Protein AF-A0A0Q8R8Z7-F1 (afdb_monomer_lite)

Radius of gyration: 16.32 Å; chains: 1; bounding box: 47×23×45 Å

Sequence (154 aa):
MPEMQGFRIKERLQDQLGPHVMSYFPNHPIEHEALWIGAVFENLRLAVARGDPDALDMAIELIDQDPMWLPFGKLIKSDLARALRKNAGQVLPVDRARIIATFVRLLKEAYTPRELEDYAKLIKKFPKAEYSGLVASVKPLCDKARTMQEYLIS

Foldseek 3Di:
DQVVVLVVVVVVCCVQLNPCLVVQFDPDDDSDNLVRLVSSLVSLLVCLLVVNPSSLSSLLSLLQVVDPVRVVSLVSNLSSLLSCLNVLVSQDLVSLLSLLVSLLVQQQDLDHGPSNQSSLSSNLPDPLVSRQVSLVPHDGNDPVSVVSSVSSND

pLDDT: mean 92.17, std 9.05, range [46.12, 98.25]

Structure (mmCIF, N/CA/C/O backbone):
data_AF-A0A0Q8R8Z7-F1
#
_entry.id   AF-A0A0Q8R8Z7-F1
#
loop_
_atom_site.group_PDB
_atom_site.id
_atom_site.type_symbol
_atom_site.label_atom_id
_atom_site.label_alt_id
_atom_site.label_comp_id
_atom_site.label_asym_id
_atom_site.label_entity_id
_atom_site.label_seq_id
_atom_site.pdbx_PDB_ins_code
_atom_site.Cartn_x
_atom_site.Cartn_y
_atom_site.Cartn_z
_atom_site.occupancy
_atom_site.B_iso_or_equiv
_atom_site.auth_seq_id
_atom_site.auth_comp_id
_atom_site.auth_asym_id
_atom_site.auth_atom_id
_atom_site.pdbx_PDB_model_num
ATOM 1 N N . MET A 1 1 ? 31.668 -3.834 -14.161 1.00 46.12 1 MET A N 1
ATOM 2 C CA . MET A 1 1 ? 30.738 -4.835 -14.733 1.00 46.12 1 MET A CA 1
ATOM 3 C C . MET A 1 1 ? 29.288 -4.436 -14.430 1.00 46.12 1 MET A C 1
ATOM 5 O O . MET A 1 1 ? 28.694 -5.012 -13.529 1.00 46.12 1 MET A O 1
ATOM 9 N N . PRO A 1 2 ? 28.727 -3.429 -15.124 1.00 53.12 2 PRO A N 1
ATOM 10 C CA . PRO A 1 2 ? 27.382 -2.896 -14.846 1.00 53.12 2 PRO A CA 1
ATOM 11 C C . PRO A 1 2 ? 26.242 -3.782 -15.384 1.00 53.12 2 PRO A C 1
ATOM 13 O O . PRO A 1 2 ? 25.176 -3.860 -14.781 1.00 53.1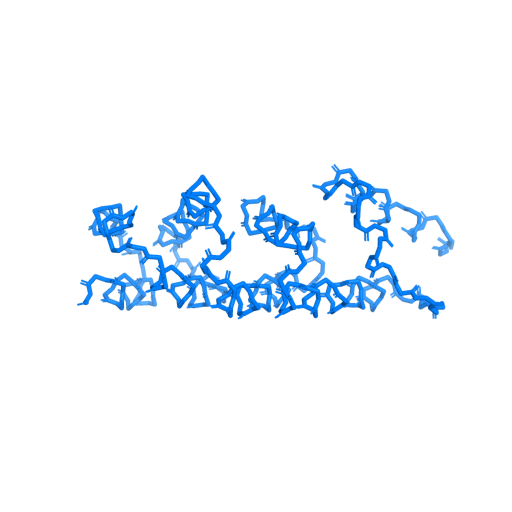2 2 PRO A O 1
ATOM 16 N N . GLU A 1 3 ? 26.480 -4.508 -16.482 1.00 50.12 3 GLU A N 1
ATOM 17 C CA . GLU A 1 3 ? 25.447 -5.289 -17.186 1.00 50.12 3 GLU A CA 1
ATOM 18 C C . GLU A 1 3 ? 24.878 -6.453 -16.358 1.00 50.12 3 GLU A C 1
ATOM 20 O O . GLU A 1 3 ? 23.696 -6.771 -16.466 1.00 50.12 3 GLU A O 1
ATOM 25 N N . MET A 1 4 ? 25.675 -7.048 -15.461 1.00 55.12 4 MET A N 1
ATOM 26 C CA . MET A 1 4 ? 25.210 -8.151 -14.607 1.00 55.12 4 MET A CA 1
ATOM 27 C C . MET A 1 4 ? 24.300 -7.698 -13.452 1.00 55.12 4 MET A C 1
ATOM 29 O O . MET A 1 4 ? 23.591 -8.522 -12.877 1.00 55.12 4 MET A O 1
ATOM 33 N N . GLN A 1 5 ? 24.314 -6.413 -13.085 1.00 56.03 5 GLN A N 1
ATOM 34 C CA . GLN A 1 5 ? 23.554 -5.891 -11.942 1.00 56.03 5 GLN A CA 1
ATOM 35 C C . GLN A 1 5 ? 22.100 -5.577 -12.338 1.00 56.03 5 GLN A C 1
ATOM 37 O O . GLN A 1 5 ? 21.164 -6.012 -11.668 1.00 56.03 5 GLN A O 1
ATOM 42 N N . GLY A 1 6 ? 21.912 -4.968 -13.516 1.00 61.31 6 GLY A N 1
ATOM 43 C CA . GLY A 1 6 ? 20.592 -4.672 -14.086 1.00 61.31 6 GLY A CA 1
ATOM 44 C C . GLY A 1 6 ? 19.774 -5.905 -14.500 1.00 61.31 6 GLY A C 1
ATOM 45 O O . GLY A 1 6 ? 18.557 -5.811 -14.641 1.00 61.31 6 GLY A O 1
ATOM 46 N N . PHE A 1 7 ? 20.409 -7.066 -14.675 1.00 65.31 7 PHE A N 1
ATOM 47 C CA . PHE A 1 7 ? 19.705 -8.332 -14.898 1.00 65.31 7 PHE A CA 1
ATOM 48 C C . PHE A 1 7 ? 19.083 -8.859 -13.594 1.00 65.31 7 PHE A C 1
ATOM 50 O O . PHE A 1 7 ? 17.882 -9.117 -13.539 1.00 65.31 7 PHE A O 1
ATOM 57 N N . ARG A 1 8 ? 19.861 -8.871 -12.503 1.00 80.62 8 ARG A N 1
ATOM 58 C CA . ARG A 1 8 ? 19.423 -9.377 -11.190 1.00 80.62 8 ARG A CA 1
ATOM 59 C C . ARG A 1 8 ? 18.249 -8.602 -10.601 1.00 80.62 8 ARG A C 1
ATOM 61 O O . ARG A 1 8 ? 17.411 -9.185 -9.923 1.00 80.62 8 ARG A O 1
ATOM 68 N N . ILE A 1 9 ? 18.183 -7.290 -10.830 1.00 86.06 9 ILE A N 1
ATOM 69 C CA . ILE A 1 9 ? 17.082 -6.473 -10.308 1.00 86.06 9 ILE A CA 1
ATOM 70 C C . ILE A 1 9 ? 15.756 -6.749 -11.026 1.00 86.06 9 ILE A C 1
ATOM 72 O O . ILE A 1 9 ? 14.703 -6.739 -10.393 1.00 86.06 9 ILE A O 1
ATOM 76 N N . LYS A 1 10 ? 15.807 -7.023 -12.336 1.00 88.12 10 LYS A N 1
ATOM 77 C CA . LYS A 1 10 ? 14.628 -7.362 -13.142 1.00 88.12 10 LYS A CA 1
ATOM 78 C C . LYS A 1 10 ? 14.079 -8.718 -12.737 1.00 88.12 10 LYS A C 1
ATOM 80 O O . LYS A 1 10 ? 12.893 -8.801 -12.441 1.00 88.12 10 LYS A O 1
ATOM 85 N N . GLU A 1 11 ? 14.954 -9.717 -12.644 1.00 89.00 11 GLU A N 1
ATOM 86 C CA . GLU A 1 11 ? 14.594 -11.049 -12.153 1.00 89.00 11 GLU A CA 1
ATOM 87 C C . GLU A 1 11 ? 13.981 -10.956 -10.759 1.00 89.00 11 GLU A C 1
ATOM 89 O O . GLU A 1 11 ? 12.875 -11.429 -10.541 1.00 89.00 11 GLU A O 1
ATOM 94 N N . ARG A 1 12 ? 14.618 -10.219 -9.841 1.00 90.31 12 ARG A N 1
ATOM 95 C CA . ARG A 1 12 ? 14.090 -10.042 -8.484 1.00 90.31 12 ARG A CA 1
ATOM 96 C C . ARG A 1 12 ? 12.704 -9.394 -8.455 1.00 90.31 12 ARG A C 1
ATOM 98 O O . ARG A 1 12 ? 11.874 -9.776 -7.634 1.00 90.31 12 ARG A O 1
ATOM 105 N N . LEU A 1 13 ? 12.450 -8.401 -9.311 1.00 90.38 13 LEU A N 1
ATOM 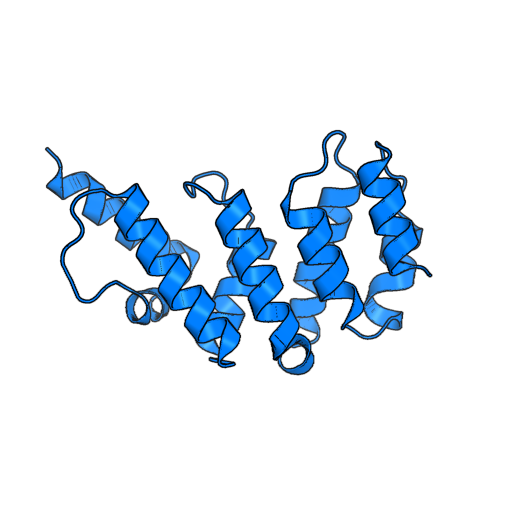106 C CA . LEU A 1 13 ? 11.121 -7.798 -9.429 1.00 90.38 13 LEU A CA 1
ATOM 107 C C . LEU A 1 13 ? 10.098 -8.794 -9.976 1.00 90.38 13 LEU A C 1
ATOM 109 O O . LEU A 1 13 ? 8.980 -8.818 -9.477 1.00 90.38 13 LEU A O 1
ATOM 113 N N . GLN A 1 14 ? 10.465 -9.609 -10.963 1.00 91.94 14 GLN A N 1
ATOM 114 C CA . GLN A 1 14 ? 9.582 -10.634 -11.524 1.00 91.94 14 GLN A CA 1
ATOM 115 C C . GLN A 1 14 ? 9.297 -11.756 -10.523 1.00 91.94 14 GLN A C 1
ATOM 117 O O . GLN A 1 14 ? 8.153 -12.181 -10.404 1.00 91.94 14 GLN A O 1
ATOM 122 N N . ASP A 1 15 ? 10.303 -12.194 -9.771 1.00 89.81 15 ASP A N 1
ATOM 123 C CA . ASP A 1 15 ? 10.155 -13.218 -8.736 1.00 89.81 15 ASP A CA 1
ATOM 124 C C . ASP A 1 15 ? 9.212 -12.751 -7.625 1.00 89.81 15 ASP A C 1
ATOM 126 O O . ASP A 1 15 ? 8.435 -13.538 -7.089 1.00 89.81 15 ASP A O 1
ATOM 130 N N . GLN A 1 16 ? 9.270 -11.462 -7.276 1.00 88.31 16 GLN A N 1
ATOM 131 C CA . GLN A 1 16 ? 8.478 -10.914 -6.181 1.00 88.31 16 GLN A CA 1
ATOM 132 C C . GLN A 1 16 ? 7.083 -10.431 -6.607 1.00 88.31 16 GLN A C 1
ATOM 134 O O . GLN A 1 16 ? 6.139 -10.569 -5.837 1.00 88.31 16 GLN A O 1
ATOM 139 N N . LEU A 1 17 ? 6.949 -9.825 -7.789 1.00 89.62 17 LEU A N 1
ATOM 140 C CA . LEU A 1 17 ? 5.709 -9.181 -8.254 1.00 89.62 17 LEU A CA 1
ATOM 141 C C . LEU A 1 17 ? 5.040 -9.924 -9.416 1.00 89.62 17 LEU A C 1
ATOM 143 O O . LEU A 1 17 ? 4.003 -9.494 -9.917 1.00 89.62 17 LEU A O 1
ATOM 147 N N . GLY A 1 18 ? 5.625 -11.037 -9.851 1.00 90.94 18 GLY A N 1
ATOM 148 C CA . GLY A 1 18 ? 5.157 -11.820 -10.983 1.00 90.94 18 GLY A CA 1
ATOM 149 C C . GLY A 1 18 ? 5.572 -11.245 -12.345 1.00 90.94 18 GLY A C 1
ATOM 150 O O . GLY A 1 18 ? 6.128 -10.147 -12.451 1.00 90.94 18 GLY A O 1
ATOM 151 N N . PRO A 1 19 ? 5.280 -11.975 -13.436 1.00 90.69 19 PRO A N 1
ATOM 152 C CA . PRO A 1 19 ? 5.700 -11.599 -14.788 1.00 90.69 19 PRO A CA 1
ATOM 153 C C . PRO A 1 19 ? 5.051 -10.299 -15.287 1.00 90.69 19 PRO A C 1
ATOM 155 O O . PRO A 1 19 ? 5.634 -9.600 -16.114 1.00 90.69 19 PRO A O 1
ATOM 158 N N . HIS A 1 20 ? 3.878 -9.938 -14.758 1.00 93.00 20 HIS A N 1
ATOM 159 C CA . HIS 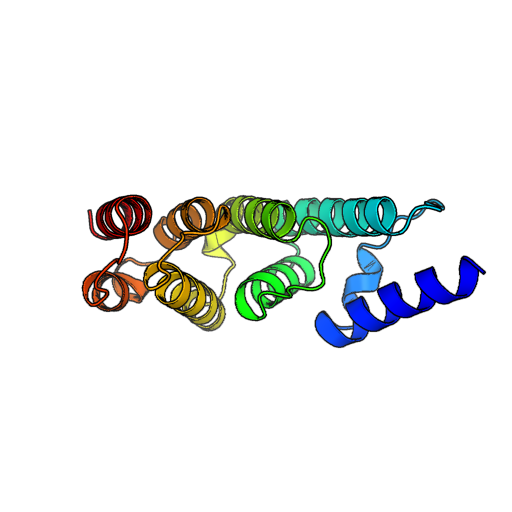A 1 20 ? 3.129 -8.743 -15.159 1.00 93.00 20 HIS A CA 1
ATOM 160 C C . HIS A 1 20 ? 3.869 -7.434 -14.844 1.00 93.00 20 HIS A C 1
ATOM 162 O O . HIS A 1 20 ? 3.610 -6.417 -15.488 1.00 93.00 20 HIS A O 1
ATOM 168 N N . VAL A 1 21 ? 4.846 -7.450 -13.926 1.00 94.56 21 VAL A N 1
ATOM 169 C CA . VAL A 1 21 ? 5.669 -6.270 -13.617 1.00 94.56 21 VAL A CA 1
ATOM 170 C C . VAL A 1 21 ? 6.400 -5.721 -14.850 1.00 94.56 21 VAL A C 1
ATOM 172 O O . VAL A 1 21 ? 6.663 -4.520 -14.938 1.00 94.56 21 VAL A O 1
ATOM 175 N N . MET A 1 22 ? 6.681 -6.580 -15.838 1.00 94.56 22 MET A N 1
ATOM 176 C CA . MET A 1 22 ? 7.352 -6.200 -17.083 1.00 94.56 22 MET A CA 1
ATOM 177 C C . MET A 1 22 ? 6.578 -5.145 -17.881 1.00 94.56 22 MET A C 1
ATOM 179 O O . MET A 1 22 ? 7.200 -4.328 -18.558 1.00 94.56 22 MET A O 1
ATOM 183 N N . SER A 1 23 ? 5.247 -5.114 -17.766 1.00 96.38 23 SER A N 1
ATOM 184 C CA . SER A 1 23 ? 4.387 -4.118 -18.420 1.00 96.38 23 SER A CA 1
ATOM 185 C C . SER A 1 23 ? 4.640 -2.689 -17.928 1.00 96.38 23 SER A C 1
ATOM 187 O O . SER A 1 23 ? 4.259 -1.728 -18.594 1.00 96.38 23 SER A O 1
ATOM 189 N N . TYR A 1 24 ? 5.310 -2.534 -16.781 1.00 96.56 24 TYR A N 1
ATOM 190 C CA . TYR A 1 24 ? 5.656 -1.239 -16.190 1.00 96.56 24 TYR A CA 1
ATOM 191 C C . TYR A 1 24 ? 7.124 -0.863 -16.386 1.00 96.56 24 TYR A C 1
ATOM 193 O O . TYR A 1 24 ? 7.560 0.187 -15.906 1.00 96.56 24 TYR A O 1
ATOM 201 N N . PHE A 1 25 ? 7.907 -1.682 -17.091 1.00 95.38 25 PHE A N 1
ATOM 202 C CA . PHE A 1 25 ? 9.302 -1.358 -17.361 1.00 95.38 25 PHE A CA 1
ATOM 203 C C . PHE A 1 25 ? 9.407 -0.137 -18.287 1.00 95.38 25 PHE A C 1
ATOM 205 O O . PHE A 1 25 ? 8.593 0.029 -19.196 1.00 95.38 25 PHE A O 1
ATOM 212 N N . PRO A 1 26 ? 10.383 0.761 -18.062 1.00 94.06 26 PRO A N 1
ATOM 213 C CA . PRO A 1 26 ? 10.556 1.922 -18.921 1.00 94.06 26 PRO A CA 1
ATOM 214 C C . PRO A 1 26 ? 10.935 1.484 -20.340 1.00 94.06 26 PRO A C 1
ATOM 216 O O . PRO A 1 26 ? 11.805 0.638 -20.537 1.00 94.06 26 PRO A O 1
ATOM 219 N N . ASN A 1 27 ? 10.316 2.124 -21.332 1.00 91.19 27 ASN A N 1
ATOM 220 C CA . ASN A 1 27 ? 10.557 1.855 -22.756 1.00 91.19 27 ASN A CA 1
ATOM 221 C C . ASN A 1 27 ? 11.847 2.499 -23.295 1.00 91.19 27 ASN A C 1
ATOM 223 O O . ASN A 1 27 ? 12.164 2.346 -24.471 1.00 91.19 27 ASN A O 1
ATOM 227 N N . HIS A 1 28 ? 12.571 3.252 -22.463 1.00 87.38 28 HIS A N 1
ATOM 228 C CA . HIS A 1 28 ? 13.846 3.870 -22.810 1.00 87.38 28 HIS A CA 1
ATOM 229 C C . HIS A 1 28 ? 14.960 3.346 -21.894 1.00 87.38 28 HIS A C 1
ATOM 231 O O . HIS A 1 28 ? 14.693 3.020 -20.732 1.00 87.38 28 HIS A O 1
ATOM 237 N N . PRO A 1 29 ? 16.209 3.265 -22.385 1.00 87.50 29 PRO A N 1
ATOM 238 C CA . PRO A 1 29 ? 17.337 2.864 -21.557 1.00 87.50 29 PRO A CA 1
ATOM 239 C C . PRO A 1 29 ? 17.544 3.844 -20.397 1.00 87.50 29 PRO A C 1
ATOM 241 O O . PRO A 1 29 ? 17.627 5.053 -20.603 1.00 87.50 29 PRO A O 1
ATOM 244 N N . ILE A 1 30 ? 17.654 3.312 -19.179 1.00 90.12 30 ILE A N 1
ATOM 245 C CA . ILE A 1 30 ? 18.093 4.049 -17.990 1.00 90.12 30 ILE A CA 1
ATOM 246 C C . ILE A 1 30 ? 19.248 3.249 -17.394 1.00 90.12 30 ILE A C 1
ATOM 248 O O . ILE A 1 30 ? 19.047 2.122 -16.947 1.00 90.12 30 ILE A O 1
ATOM 252 N N . GLU A 1 31 ? 20.455 3.815 -17.418 1.00 85.31 31 GLU A N 1
ATOM 253 C CA . GLU A 1 31 ? 21.674 3.106 -17.002 1.00 85.31 31 GLU A CA 1
ATOM 254 C C . GLU A 1 31 ? 21.748 2.892 -15.485 1.00 85.31 31 GLU A C 1
ATOM 256 O O . GLU A 1 31 ? 22.231 1.864 -15.015 1.00 85.31 31 GLU A O 1
ATOM 261 N N . HIS A 1 32 ? 21.267 3.860 -14.701 1.00 88.50 32 HIS A N 1
ATOM 262 C CA . HIS A 1 32 ? 21.375 3.809 -13.248 1.00 88.50 32 HIS A CA 1
ATOM 263 C C . HIS A 1 32 ? 20.236 2.988 -12.633 1.00 88.50 32 HIS A C 1
ATOM 265 O O . HIS A 1 32 ? 19.076 3.399 -12.681 1.00 88.50 32 HIS A O 1
ATOM 271 N N . GLU A 1 33 ? 20.571 1.885 -11.958 1.00 88.50 33 GLU A N 1
ATOM 272 C CA . GLU A 1 33 ? 19.610 0.931 -11.380 1.00 88.50 33 GLU A CA 1
ATOM 273 C C . GLU A 1 33 ? 18.533 1.607 -10.518 1.00 88.50 33 GLU A C 1
ATOM 275 O O . GLU A 1 33 ? 17.343 1.408 -10.740 1.00 88.50 33 GLU A O 1
ATOM 280 N N . ALA A 1 34 ? 18.925 2.474 -9.580 1.00 88.81 34 ALA A N 1
ATOM 281 C CA . ALA A 1 34 ? 17.960 3.147 -8.707 1.00 88.81 34 ALA A CA 1
ATOM 282 C C . ALA A 1 34 ? 17.001 4.090 -9.465 1.00 88.81 34 ALA A C 1
ATOM 284 O O . ALA A 1 34 ? 15.849 4.241 -9.060 1.00 88.81 34 ALA A O 1
ATOM 285 N N . LEU A 1 35 ? 17.455 4.706 -10.567 1.00 90.56 35 LEU A N 1
ATOM 286 C CA . LEU A 1 35 ? 16.602 5.547 -11.413 1.00 90.56 35 LEU A CA 1
ATOM 287 C C . LEU A 1 35 ? 15.677 4.683 -12.269 1.00 90.56 35 LEU A C 1
ATOM 289 O O . LEU A 1 35 ? 14.511 5.023 -12.437 1.00 90.56 35 LEU A O 1
ATOM 293 N N . TRP A 1 36 ? 16.179 3.548 -12.758 1.00 93.56 36 TRP A N 1
ATOM 294 C CA . TRP A 1 36 ? 15.381 2.575 -13.493 1.00 93.56 36 TRP A CA 1
ATOM 295 C C . TRP A 1 36 ? 14.260 2.009 -12.610 1.00 93.56 36 TRP A C 1
ATOM 297 O O . TRP A 1 36 ? 13.102 2.036 -13.013 1.00 93.56 36 TRP A O 1
ATOM 307 N N . ILE A 1 37 ? 14.570 1.612 -11.370 1.00 92.44 37 ILE A N 1
ATOM 308 C CA . ILE A 1 37 ? 13.576 1.196 -10.368 1.00 92.44 37 ILE A CA 1
ATOM 309 C C . ILE A 1 37 ? 12.568 2.321 -10.119 1.00 92.44 37 ILE A C 1
ATOM 311 O O . ILE A 1 37 ? 11.363 2.085 -10.159 1.00 92.44 37 ILE A O 1
ATOM 315 N N . GLY A 1 38 ? 13.043 3.553 -9.908 1.00 92.69 38 GLY A N 1
ATOM 316 C CA . GLY A 1 38 ? 12.169 4.714 -9.743 1.00 92.69 38 GLY A CA 1
ATOM 317 C C . GLY A 1 38 ? 11.184 4.878 -10.905 1.00 92.69 38 GLY A C 1
ATOM 318 O O . GLY A 1 38 ? 9.998 5.092 -10.672 1.00 92.69 38 GLY A O 1
ATOM 319 N N . ALA A 1 39 ? 11.646 4.697 -12.145 1.00 95.00 39 ALA A N 1
ATOM 320 C CA . ALA A 1 39 ? 10.797 4.751 -13.332 1.00 95.00 39 ALA A CA 1
ATOM 321 C C . ALA A 1 39 ? 9.776 3.599 -13.392 1.00 95.00 39 ALA A C 1
ATOM 323 O O . ALA A 1 39 ? 8.617 3.845 -13.724 1.00 95.00 39 ALA A O 1
ATOM 324 N N . VAL A 1 40 ? 10.165 2.369 -13.027 1.00 95.81 40 VAL A N 1
ATOM 325 C CA . VAL A 1 40 ? 9.230 1.229 -12.924 1.00 95.81 40 VAL A CA 1
ATOM 326 C C . VAL A 1 40 ? 8.098 1.552 -11.954 1.00 95.81 40 VAL A C 1
ATOM 328 O O . VAL A 1 40 ? 6.925 1.390 -12.286 1.00 95.81 40 VAL A O 1
ATOM 331 N N . PHE A 1 41 ? 8.435 2.050 -10.764 1.00 96.50 41 PHE A N 1
ATOM 332 C CA . PHE A 1 41 ? 7.431 2.346 -9.746 1.00 96.50 41 PHE A CA 1
ATOM 333 C C . PHE A 1 41 ? 6.599 3.582 -10.055 1.00 96.50 41 PHE A C 1
ATOM 335 O O . PHE A 1 41 ? 5.433 3.624 -9.672 1.00 96.50 41 PHE A O 1
ATOM 342 N N . GLU A 1 42 ? 7.137 4.548 -10.795 1.00 96.75 42 GLU A N 1
ATOM 343 C CA . GLU A 1 42 ? 6.343 5.659 -11.311 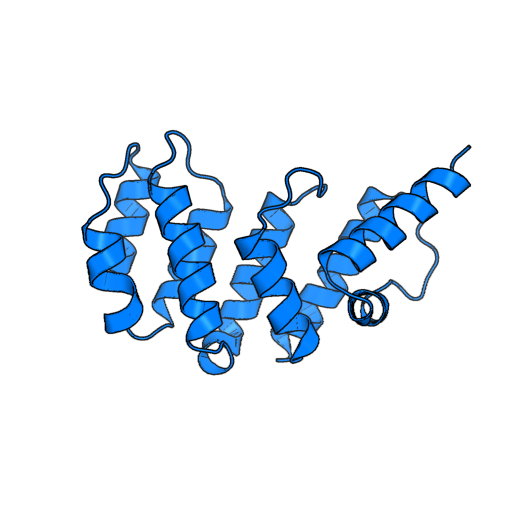1.00 96.75 42 GLU A CA 1
ATOM 344 C C . GLU A 1 42 ? 5.311 5.176 -12.342 1.00 96.75 42 GLU A C 1
ATOM 346 O O . GLU A 1 42 ? 4.132 5.526 -12.246 1.00 96.75 42 GLU A O 1
ATOM 351 N N . ASN A 1 43 ? 5.707 4.301 -13.273 1.00 97.75 43 ASN A N 1
ATOM 352 C CA . ASN A 1 43 ? 4.782 3.683 -14.228 1.00 97.75 43 ASN A CA 1
ATOM 353 C C . ASN A 1 43 ? 3.700 2.861 -13.516 1.00 97.75 43 ASN A C 1
ATOM 355 O O . ASN A 1 43 ? 2.511 3.021 -13.813 1.00 97.75 43 ASN A O 1
ATOM 359 N N . LEU A 1 44 ? 4.098 2.040 -12.537 1.00 97.81 44 LEU A N 1
ATOM 360 C CA . LEU A 1 44 ? 3.178 1.262 -11.709 1.00 97.81 44 LEU A CA 1
ATOM 361 C C . LEU A 1 44 ? 2.204 2.182 -10.961 1.00 97.81 44 LEU A C 1
ATOM 363 O O . LEU A 1 44 ? 0.994 1.991 -11.029 1.00 97.81 44 LEU A O 1
ATOM 367 N N . ARG A 1 45 ? 2.696 3.244 -10.313 1.00 97.88 45 ARG A N 1
ATOM 368 C CA . ARG A 1 45 ? 1.871 4.232 -9.598 1.00 97.88 45 ARG A CA 1
ATOM 369 C C . ARG A 1 45 ? 0.833 4.885 -10.513 1.00 97.88 45 ARG A C 1
ATOM 371 O O . ARG A 1 45 ? -0.309 5.096 -10.097 1.00 97.88 45 ARG A O 1
ATOM 378 N N . LEU A 1 46 ? 1.207 5.222 -11.748 1.00 97.94 46 LEU A N 1
ATOM 379 C CA . LEU A 1 46 ? 0.285 5.778 -12.743 1.00 97.94 46 LEU A CA 1
ATOM 380 C C . LEU A 1 46 ? -0.770 4.759 -13.191 1.00 97.94 46 LEU A C 1
ATOM 382 O O . LEU A 1 46 ? -1.912 5.143 -13.444 1.00 97.94 46 LEU A O 1
ATOM 386 N N . ALA A 1 47 ? -0.419 3.478 -13.293 1.00 97.94 47 ALA A N 1
ATOM 387 C CA . ALA A 1 47 ? -1.363 2.405 -13.602 1.00 97.94 47 ALA A CA 1
ATOM 388 C C . ALA A 1 47 ? -2.337 2.142 -12.439 1.00 97.94 47 ALA A C 1
ATOM 390 O O . ALA A 1 47 ? -3.549 2.168 -12.646 1.00 97.94 47 ALA A O 1
ATOM 391 N N . VAL A 1 48 ? -1.836 2.072 -11.199 1.00 98.19 48 VAL A N 1
ATOM 392 C CA . VAL A 1 48 ? -2.658 2.006 -9.974 1.00 98.19 48 VAL A CA 1
ATOM 393 C C . VAL A 1 48 ? -3.652 3.158 -9.932 1.00 98.19 48 VAL A C 1
ATOM 395 O O . VAL A 1 48 ? -4.828 2.956 -9.651 1.00 98.19 48 VAL A O 1
ATOM 398 N N . ALA A 1 49 ? -3.207 4.383 -10.231 1.00 96.75 49 ALA A N 1
ATOM 399 C CA . ALA A 1 49 ? -4.076 5.557 -10.233 1.00 96.75 49 ALA A CA 1
ATOM 400 C C . ALA A 1 49 ? -5.185 5.488 -11.300 1.00 96.75 49 ALA A C 1
ATOM 402 O O . ALA A 1 49 ? -6.224 6.124 -11.120 1.00 96.75 49 ALA A O 1
ATOM 403 N N . ARG A 1 50 ? -4.983 4.717 -12.375 1.00 96.94 50 ARG A N 1
ATOM 404 C CA . ARG A 1 50 ? -5.965 4.465 -13.442 1.00 96.94 50 ARG A CA 1
ATOM 405 C C . ARG A 1 50 ? -6.879 3.264 -13.167 1.00 96.94 50 ARG A C 1
ATOM 407 O O . ARG A 1 50 ? -7.824 3.076 -13.922 1.00 96.94 50 ARG A O 1
ATOM 414 N N . GLY A 1 51 ? -6.642 2.513 -12.089 1.00 96.31 51 GLY A N 1
ATOM 415 C CA . GLY A 1 51 ? -7.429 1.325 -11.746 1.00 96.31 51 GLY A CA 1
ATOM 416 C C . GLY A 1 51 ? -7.069 0.098 -12.584 1.00 96.31 51 GLY A C 1
ATOM 417 O O . GLY A 1 51 ? -7.935 -0.720 -12.865 1.00 96.31 51 GLY A O 1
ATOM 418 N N . ASP A 1 52 ? -5.814 -0.003 -13.029 1.00 97.50 52 ASP A N 1
ATOM 419 C CA . ASP A 1 52 ? -5.305 -1.216 -13.671 1.00 97.50 52 ASP A CA 1
ATOM 420 C C . ASP A 1 52 ? -5.282 -2.380 -12.652 1.00 97.50 52 ASP A C 1
ATOM 422 O O . ASP A 1 52 ? -4.632 -2.227 -11.613 1.00 97.50 52 ASP A O 1
ATOM 426 N N . PRO A 1 53 ? -5.977 -3.510 -12.904 1.00 95.38 53 PRO A N 1
ATOM 427 C CA . PRO A 1 53 ? -6.072 -4.616 -11.948 1.00 95.38 53 PRO A CA 1
ATOM 428 C C . PRO A 1 53 ? -4.718 -5.216 -11.553 1.00 95.38 53 PRO A C 1
ATOM 430 O O . PRO A 1 53 ? -4.445 -5.354 -10.363 1.00 95.38 53 PRO A O 1
ATOM 433 N N . ASP A 1 54 ? -3.836 -5.476 -12.522 1.00 96.19 54 ASP A N 1
ATOM 434 C CA . ASP A 1 54 ? -2.513 -6.049 -12.252 1.00 96.19 54 ASP A CA 1
ATOM 435 C C . ASP A 1 54 ? -1.681 -5.071 -11.407 1.00 96.19 54 ASP A C 1
ATOM 437 O O . ASP A 1 54 ? -0.953 -5.463 -10.491 1.00 96.19 54 ASP A O 1
ATOM 441 N N . ALA A 1 55 ? -1.793 -3.769 -11.697 1.00 97.50 55 ALA A N 1
ATOM 442 C CA . ALA A 1 55 ? -1.093 -2.741 -10.936 1.00 97.50 55 ALA A CA 1
ATOM 443 C C . ALA A 1 55 ? -1.588 -2.647 -9.487 1.00 97.50 55 ALA A C 1
ATOM 445 O O . ALA A 1 55 ? -0.781 -2.436 -8.577 1.00 97.50 55 ALA A O 1
ATOM 446 N N . LEU A 1 56 ? -2.905 -2.761 -9.275 1.00 96.88 56 LEU A N 1
ATOM 447 C CA . LEU A 1 56 ? -3.510 -2.763 -7.943 1.00 96.88 56 LEU A CA 1
ATOM 448 C C . LEU A 1 56 ? -2.963 -3.930 -7.119 1.00 96.88 56 LEU A C 1
ATOM 450 O O . LEU A 1 56 ? -2.463 -3.694 -6.016 1.00 96.88 56 LEU A O 1
ATOM 454 N N . ASP A 1 57 ? -2.979 -5.137 -7.682 1.00 96.00 57 ASP A N 1
ATOM 455 C CA . ASP A 1 57 ? -2.502 -6.356 -7.024 1.00 96.00 57 ASP A CA 1
ATOM 456 C C . ASP A 1 57 ? -1.019 -6.248 -6.649 1.00 96.00 57 ASP A C 1
ATOM 458 O O . ASP A 1 57 ? -0.640 -6.489 -5.501 1.00 96.00 57 ASP A O 1
ATOM 462 N N . MET A 1 58 ? -0.169 -5.768 -7.563 1.00 96.00 58 MET A N 1
ATOM 463 C CA . MET A 1 58 ? 1.251 -5.539 -7.266 1.00 96.00 58 MET A CA 1
ATOM 464 C C . MET A 1 58 ? 1.472 -4.476 -6.187 1.00 96.00 58 MET A C 1
ATOM 466 O O . MET A 1 58 ? 2.376 -4.605 -5.358 1.00 96.00 58 MET A O 1
ATOM 470 N N . ALA A 1 59 ? 0.665 -3.413 -6.173 1.00 96.69 59 ALA A N 1
ATOM 471 C CA . ALA A 1 59 ? 0.756 -2.387 -5.142 1.00 96.69 59 ALA A CA 1
ATOM 472 C C . ALA A 1 59 ? 0.386 -2.935 -3.757 1.00 96.69 59 ALA A C 1
ATOM 474 O O . ALA A 1 59 ? 1.034 -2.577 -2.771 1.00 96.69 59 ALA A O 1
ATOM 475 N N . ILE A 1 60 ? -0.617 -3.812 -3.685 1.00 96.19 60 ILE A N 1
ATOM 476 C CA . ILE A 1 60 ? -0.996 -4.524 -2.460 1.00 96.19 60 ILE A CA 1
ATOM 477 C C . ILE A 1 60 ? 0.142 -5.450 -2.019 1.00 96.19 60 ILE A C 1
ATOM 479 O O . ILE A 1 60 ? 0.546 -5.395 -0.856 1.00 96.19 60 ILE A O 1
ATOM 483 N N . GLU A 1 61 ? 0.709 -6.233 -2.940 1.00 95.19 61 GLU A N 1
ATOM 484 C CA . GLU A 1 61 ? 1.808 -7.162 -2.651 1.00 95.19 61 GLU A CA 1
ATOM 485 C C . GLU A 1 61 ? 3.028 -6.438 -2.063 1.00 95.19 61 GLU A C 1
ATOM 487 O O . GLU A 1 61 ? 3.627 -6.890 -1.090 1.00 95.19 61 GLU A O 1
ATOM 492 N N . LEU A 1 62 ? 3.366 -5.256 -2.583 1.00 94.12 62 LEU A N 1
ATOM 493 C CA . LEU A 1 62 ? 4.471 -4.439 -2.066 1.00 94.12 62 LEU A CA 1
ATOM 494 C C . LEU A 1 62 ? 4.216 -3.875 -0.673 1.00 94.12 62 LEU A C 1
ATOM 496 O O . LEU A 1 62 ? 5.155 -3.744 0.116 1.00 94.12 62 LEU A O 1
ATOM 500 N N . ILE A 1 63 ? 2.970 -3.497 -0.386 1.00 94.25 63 ILE A N 1
ATOM 501 C CA . ILE A 1 63 ? 2.581 -3.036 0.945 1.00 94.25 63 ILE A CA 1
ATOM 502 C C . ILE A 1 63 ? 2.689 -4.196 1.936 1.00 94.25 63 ILE A C 1
ATOM 504 O O . ILE A 1 63 ? 3.252 -4.001 3.013 1.00 94.25 63 ILE A O 1
ATOM 508 N N . ASP A 1 64 ? 2.199 -5.378 1.563 1.00 93.81 64 ASP A N 1
ATOM 509 C CA . ASP A 1 64 ? 2.150 -6.548 2.439 1.00 93.81 64 ASP A CA 1
ATOM 510 C C . ASP A 1 64 ? 3.540 -7.146 2.709 1.00 93.81 64 ASP A C 1
ATOM 512 O O . ASP A 1 64 ? 3.934 -7.294 3.868 1.00 93.81 64 ASP A O 1
ATOM 516 N N . GLN A 1 65 ? 4.316 -7.405 1.650 1.00 89.44 65 GLN A N 1
ATOM 517 C CA . GLN A 1 65 ? 5.650 -8.016 1.743 1.00 89.44 65 GLN A CA 1
ATOM 518 C C . GLN A 1 65 ? 6.704 -7.089 2.350 1.00 89.44 65 GLN A C 1
ATOM 520 O O . GLN A 1 65 ? 7.714 -7.564 2.865 1.00 89.44 65 GLN A O 1
ATOM 525 N N . ASP A 1 66 ? 6.499 -5.771 2.266 1.00 84.56 66 ASP A N 1
ATOM 526 C CA . ASP A 1 66 ? 7.384 -4.761 2.853 1.00 84.56 66 ASP A CA 1
ATOM 527 C C . ASP A 1 66 ? 8.887 -4.976 2.522 1.00 84.56 66 ASP A C 1
ATOM 529 O O . ASP A 1 66 ? 9.727 -5.114 3.419 1.00 84.56 66 ASP A O 1
ATOM 533 N N . PRO A 1 67 ? 9.271 -5.050 1.229 1.00 85.25 67 PRO A N 1
ATOM 534 C CA . PRO A 1 67 ? 10.630 -5.418 0.847 1.00 85.25 67 PRO A CA 1
ATOM 535 C C . PRO A 1 67 ? 11.665 -4.364 1.252 1.00 85.25 67 PRO A C 1
ATOM 537 O O . PRO A 1 67 ? 11.741 -3.274 0.684 1.00 85.25 67 PRO A O 1
ATOM 540 N N . MET A 1 68 ? 12.564 -4.744 2.161 1.00 84.38 68 MET A N 1
ATOM 541 C CA . MET A 1 68 ? 13.645 -3.875 2.649 1.00 84.38 68 MET A CA 1
ATOM 542 C C . MET A 1 68 ? 14.744 -3.589 1.618 1.00 84.38 68 MET A C 1
ATOM 544 O O . MET A 1 68 ? 15.529 -2.660 1.793 1.00 84.38 68 MET A O 1
ATOM 548 N N . TRP A 1 69 ? 14.826 -4.385 0.552 1.00 87.00 69 TRP A N 1
ATOM 549 C CA . TRP A 1 69 ? 15.847 -4.232 -0.485 1.00 87.00 69 TRP A CA 1
ATOM 550 C C . TRP A 1 69 ? 15.534 -3.119 -1.488 1.00 87.00 69 TRP A C 1
ATOM 552 O O . TRP A 1 69 ? 16.426 -2.709 -2.230 1.00 87.00 69 TRP A O 1
ATOM 562 N N . LEU A 1 70 ? 14.284 -2.648 -1.534 1.00 85.88 70 LEU A N 1
ATOM 563 C CA . LEU A 1 70 ? 13.824 -1.703 -2.539 1.00 85.88 70 LEU A CA 1
ATOM 564 C C . LEU A 1 70 ? 14.403 -0.304 -2.268 1.00 85.88 70 LEU A C 1
ATOM 566 O O . LEU A 1 70 ? 14.095 0.292 -1.225 1.00 85.88 70 LEU A O 1
ATOM 570 N N . PRO A 1 71 ? 15.206 0.276 -3.181 1.00 83.00 71 PRO A N 1
ATOM 571 C CA . PRO A 1 71 ? 15.660 1.645 -3.010 1.00 83.00 71 PRO A CA 1
ATOM 572 C C . PRO A 1 71 ? 14.449 2.570 -3.022 1.00 83.00 71 PRO A C 1
ATOM 574 O O . PRO A 1 71 ? 13.514 2.388 -3.795 1.00 83.00 71 PRO A O 1
ATOM 577 N N . PHE A 1 72 ? 14.452 3.553 -2.124 1.00 84.88 72 PHE A N 1
ATOM 578 C CA . PHE A 1 72 ? 13.310 4.445 -1.917 1.00 84.88 72 PHE A CA 1
ATOM 579 C C . PHE A 1 72 ? 12.012 3.724 -1.521 1.00 84.88 72 PHE A C 1
ATOM 581 O O . PHE A 1 72 ? 10.942 4.316 -1.643 1.00 84.88 72 PHE A O 1
ATOM 588 N N . GLY A 1 73 ? 12.079 2.498 -0.983 1.00 86.44 73 GLY A N 1
ATOM 589 C CA . GLY A 1 73 ? 10.895 1.696 -0.657 1.00 86.44 73 GLY A CA 1
ATOM 590 C C . GLY A 1 73 ? 9.858 2.433 0.195 1.00 86.44 73 GLY A C 1
ATOM 591 O O . GLY A 1 73 ? 8.664 2.323 -0.054 1.00 86.44 73 GLY A O 1
ATOM 592 N N . LYS A 1 74 ? 10.295 3.285 1.133 1.00 90.25 74 LYS A N 1
ATOM 593 C CA . LYS A 1 74 ? 9.392 4.152 1.917 1.00 90.25 74 LYS A CA 1
ATOM 594 C C . LYS A 1 74 ? 8.593 5.124 1.039 1.00 90.25 74 LYS A C 1
ATOM 596 O O . LYS A 1 74 ? 7.396 5.284 1.241 1.00 90.25 74 LYS A O 1
ATOM 601 N N . LEU A 1 75 ? 9.250 5.778 0.076 1.00 92.50 75 LEU A N 1
ATOM 602 C CA . LEU A 1 75 ? 8.599 6.712 -0.851 1.00 92.50 75 LEU A CA 1
ATOM 603 C C . LEU A 1 75 ? 7.667 5.965 -1.805 1.00 92.50 75 LEU A C 1
ATOM 605 O O . LEU A 1 75 ? 6.505 6.337 -1.913 1.00 92.50 75 LEU A O 1
ATOM 609 N N . ILE A 1 76 ? 8.149 4.870 -2.396 1.00 94.19 76 ILE A N 1
ATOM 610 C CA . ILE A 1 76 ? 7.382 4.029 -3.323 1.00 94.19 76 ILE A CA 1
ATOM 611 C C . ILE A 1 76 ? 6.097 3.525 -2.659 1.00 94.19 76 ILE A C 1
ATOM 613 O O . ILE A 1 76 ? 5.011 3.702 -3.203 1.00 94.19 76 ILE A O 1
ATOM 617 N N . LYS A 1 77 ? 6.182 2.961 -1.451 1.00 95.00 77 LYS A N 1
ATOM 618 C CA . LYS A 1 77 ? 5.004 2.464 -0.725 1.00 95.00 77 LYS A CA 1
ATOM 619 C C . LYS A 1 77 ? 4.022 3.582 -0.365 1.00 95.00 77 LYS A C 1
ATOM 621 O O . LYS A 1 77 ? 2.818 3.409 -0.538 1.00 95.00 77 LYS A O 1
ATOM 626 N N . SER A 1 78 ? 4.515 4.744 0.075 1.00 96.00 78 SER A N 1
ATOM 627 C CA . SER A 1 78 ? 3.679 5.938 0.277 1.00 96.00 78 SER A CA 1
ATOM 628 C C . SER A 1 78 ? 2.961 6.354 -1.013 1.00 96.00 78 SER A C 1
ATOM 630 O O . SER A 1 78 ? 1.766 6.647 -1.002 1.00 96.00 78 SER A O 1
ATOM 632 N N . ASP A 1 79 ? 3.665 6.372 -2.142 1.00 96.69 79 ASP A N 1
ATOM 633 C CA . ASP A 1 79 ? 3.115 6.733 -3.449 1.00 96.69 79 ASP A CA 1
ATOM 634 C C . ASP A 1 79 ? 2.039 5.759 -3.926 1.00 96.69 79 ASP A C 1
ATOM 636 O O . ASP A 1 79 ? 0.962 6.186 -4.358 1.00 96.69 79 ASP A O 1
ATOM 640 N N . LEU A 1 80 ? 2.298 4.461 -3.784 1.00 97.25 80 LEU A N 1
ATOM 641 C CA . LEU A 1 80 ? 1.354 3.404 -4.121 1.00 97.25 80 LEU A CA 1
ATOM 642 C C . LEU A 1 80 ? 0.125 3.440 -3.211 1.00 97.25 80 LEU A C 1
ATOM 644 O O . LEU A 1 80 ? -0.990 3.394 -3.719 1.00 97.25 80 LEU A O 1
ATOM 648 N N . ALA A 1 81 ? 0.282 3.639 -1.900 1.00 97.62 81 ALA A N 1
ATOM 649 C CA . ALA A 1 81 ? -0.852 3.792 -0.987 1.00 97.62 81 ALA A CA 1
ATOM 650 C C . ALA A 1 81 ? -1.723 5.010 -1.336 1.00 97.62 81 ALA A C 1
ATOM 652 O O . ALA A 1 81 ? -2.957 4.936 -1.323 1.00 97.62 81 ALA A O 1
ATOM 653 N N . ARG A 1 82 ? -1.101 6.137 -1.712 1.00 97.88 82 ARG A N 1
ATOM 654 C CA . ARG A 1 82 ? -1.823 7.330 -2.184 1.00 97.88 82 ARG A CA 1
ATOM 655 C C . ARG A 1 82 ? -2.556 7.079 -3.502 1.00 97.88 82 ARG A C 1
ATOM 657 O O . ARG A 1 82 ? -3.659 7.601 -3.677 1.00 97.88 82 ARG A O 1
ATOM 664 N N . ALA A 1 83 ? -1.970 6.305 -4.413 1.00 97.88 83 ALA A N 1
ATOM 665 C CA . ALA A 1 83 ? -2.612 5.913 -5.663 1.00 97.88 83 ALA A CA 1
ATOM 666 C C . ALA A 1 83 ? -3.779 4.938 -5.413 1.00 97.88 83 ALA A C 1
ATOM 668 O O . ALA A 1 83 ? -4.891 5.213 -5.863 1.00 97.88 83 ALA A O 1
ATOM 669 N N . LEU A 1 84 ? -3.573 3.893 -4.604 1.00 98.12 84 LEU A N 1
ATOM 670 C CA . LEU A 1 84 ? -4.599 2.934 -4.174 1.00 98.12 84 LEU A CA 1
ATOM 671 C C . LEU A 1 84 ? -5.788 3.634 -3.525 1.00 98.12 84 LEU A C 1
ATOM 673 O O . LEU A 1 84 ? -6.933 3.293 -3.796 1.00 98.12 84 LEU A O 1
ATOM 677 N N . ARG A 1 85 ? -5.548 4.678 -2.725 1.00 97.75 85 ARG A N 1
ATOM 678 C CA . ARG A 1 85 ? -6.620 5.445 -2.075 1.00 97.75 85 ARG A CA 1
ATOM 679 C C . ARG A 1 85 ? -7.615 6.042 -3.075 1.00 97.75 85 ARG A C 1
ATOM 681 O O . ARG A 1 85 ? -8.786 6.192 -2.727 1.00 97.75 85 ARG A O 1
ATOM 688 N N . LYS A 1 86 ? -7.179 6.387 -4.292 1.00 96.00 86 LYS A N 1
ATOM 689 C CA . LYS A 1 86 ? 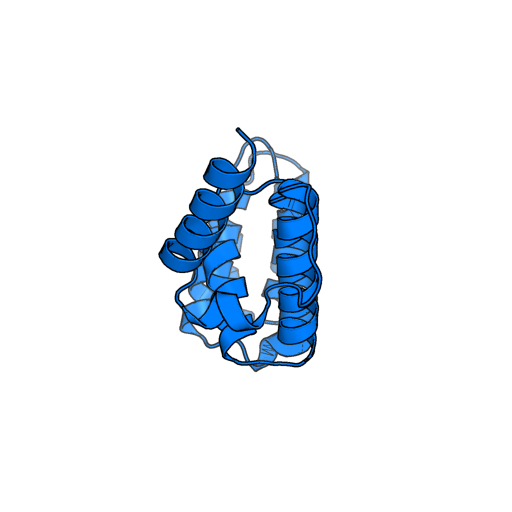-8.075 6.885 -5.351 1.00 96.00 86 LYS A CA 1
ATOM 690 C C . LYS A 1 86 ? -8.994 5.789 -5.893 1.00 96.00 86 LYS A C 1
ATOM 692 O O . LYS A 1 86 ? -10.115 6.097 -6.276 1.00 96.00 86 LYS A O 1
ATOM 697 N N . ASN A 1 87 ? -8.545 4.537 -5.839 1.00 95.81 87 ASN A N 1
ATOM 698 C CA . ASN A 1 87 ? -9.251 3.353 -6.324 1.00 95.81 87 ASN A CA 1
ATOM 699 C C . ASN A 1 87 ? -9.618 2.385 -5.187 1.00 95.81 87 ASN A C 1
ATOM 701 O O . ASN A 1 87 ? -9.791 1.195 -5.414 1.00 95.81 87 ASN A O 1
ATOM 705 N N . ALA A 1 88 ? -9.789 2.886 -3.957 1.00 96.38 88 ALA A N 1
ATOM 706 C CA . ALA A 1 88 ? -10.015 2.049 -2.774 1.00 96.38 88 ALA A CA 1
ATOM 707 C C . ALA A 1 88 ? -11.254 1.140 -2.893 1.00 96.38 88 ALA A C 1
ATOM 709 O O . ALA A 1 88 ? -11.289 0.073 -2.291 1.00 96.38 88 ALA A O 1
ATOM 710 N N . GLY A 1 89 ? -12.255 1.544 -3.685 1.00 96.19 89 GLY A N 1
ATOM 711 C CA . GLY A 1 89 ? -13.445 0.732 -3.962 1.00 96.19 89 GLY A CA 1
ATOM 712 C C . GLY A 1 89 ? -13.188 -0.499 -4.840 1.00 96.19 89 GLY A C 1
ATOM 713 O O . GLY A 1 89 ? -14.021 -1.396 -4.852 1.00 96.19 89 GLY A O 1
ATOM 714 N N . GLN A 1 90 ? -12.056 -0.551 -5.547 1.00 96.50 90 GLN A N 1
ATOM 715 C CA . GLN A 1 90 ? -11.641 -1.696 -6.367 1.00 96.50 90 GLN A CA 1
ATOM 716 C C . GLN A 1 90 ? -10.792 -2.700 -5.574 1.00 96.50 90 GLN A C 1
ATOM 718 O O . GLN A 1 90 ? -10.578 -3.814 -6.034 1.00 96.50 90 GLN A O 1
ATOM 723 N N . VAL A 1 91 ? -10.336 -2.336 -4.370 1.00 97.12 91 VAL A N 1
ATOM 724 C CA . VAL A 1 91 ? -9.551 -3.229 -3.511 1.00 97.12 91 VAL A CA 1
ATOM 725 C C . VAL A 1 91 ? -10.476 -4.290 -2.915 1.00 97.12 91 VAL A C 1
ATOM 727 O O . VAL A 1 91 ? -11.456 -3.972 -2.222 1.00 97.12 91 VAL A O 1
ATOM 730 N N . LEU A 1 92 ? -10.170 -5.562 -3.167 1.00 96.75 92 LEU A N 1
ATOM 731 C CA . LEU A 1 92 ? -10.975 -6.681 -2.689 1.00 96.75 92 LEU A CA 1
ATOM 732 C C . LEU A 1 92 ? -10.909 -6.798 -1.156 1.00 96.75 92 LEU A C 1
ATOM 734 O O . LEU A 1 92 ? -9.922 -6.389 -0.544 1.00 96.75 92 LEU A O 1
ATOM 738 N N . PRO A 1 93 ? -11.936 -7.369 -0.498 1.00 97.44 93 PRO A N 1
ATOM 739 C CA . PRO A 1 93 ? -11.939 -7.518 0.960 1.00 97.44 93 PRO A CA 1
ATOM 740 C C . PRO A 1 93 ? -10.716 -8.264 1.516 1.00 97.44 93 PRO A C 1
ATOM 742 O O . PRO A 1 93 ? -10.195 -7.888 2.564 1.00 97.44 93 PRO A O 1
ATOM 745 N N . VAL A 1 94 ? -10.230 -9.286 0.802 1.00 96.88 94 VAL A N 1
ATOM 746 C CA . VAL A 1 94 ? -9.026 -10.039 1.193 1.00 96.88 94 VAL A CA 1
ATOM 747 C C . VAL A 1 94 ? -7.780 -9.149 1.201 1.00 96.88 94 VAL A C 1
ATOM 749 O O . VAL A 1 94 ? -7.011 -9.174 2.157 1.00 96.88 94 VAL A O 1
ATOM 752 N N . ASP A 1 95 ? -7.632 -8.275 0.209 1.00 97.50 95 ASP A N 1
ATOM 753 C CA . ASP A 1 95 ? -6.488 -7.369 0.100 1.00 97.50 95 ASP A CA 1
ATOM 754 C C . ASP A 1 95 ? -6.567 -6.205 1.080 1.00 97.50 95 ASP A C 1
ATOM 756 O O . ASP A 1 95 ? -5.558 -5.783 1.648 1.00 97.50 95 ASP A O 1
ATOM 760 N N . ARG A 1 96 ? -7.781 -5.724 1.367 1.00 98.25 96 ARG A N 1
ATOM 761 C CA . ARG A 1 96 ? -8.000 -4.769 2.460 1.00 98.25 96 ARG A CA 1
ATOM 762 C C . ARG A 1 96 ? -7.535 -5.356 3.784 1.00 98.25 96 ARG A C 1
ATOM 764 O O . ARG A 1 96 ? -6.845 -4.664 4.529 1.00 98.25 96 ARG A O 1
ATOM 771 N N . ALA A 1 97 ? -7.855 -6.622 4.056 1.00 97.69 97 ALA A N 1
ATOM 772 C CA . ALA A 1 97 ? -7.405 -7.302 5.265 1.00 97.69 97 ALA A CA 1
ATOM 773 C C . ALA A 1 97 ? -5.871 -7.390 5.342 1.00 97.69 97 ALA A C 1
ATOM 775 O O . ALA A 1 97 ? -5.317 -7.129 6.410 1.00 97.69 97 ALA A O 1
ATOM 776 N N . ARG A 1 98 ? -5.183 -7.663 4.221 1.00 97.44 98 ARG A N 1
ATOM 777 C CA . ARG A 1 98 ? -3.708 -7.639 4.142 1.00 97.44 98 ARG A CA 1
ATOM 778 C C . ARG A 1 98 ? -3.153 -6.257 4.491 1.00 97.44 98 ARG A C 1
ATOM 780 O O . ARG A 1 98 ? -2.380 -6.130 5.435 1.00 97.44 98 ARG A O 1
ATOM 787 N N . ILE A 1 99 ? -3.651 -5.200 3.842 1.00 97.69 99 ILE A N 1
ATOM 788 C CA . ILE A 1 99 ? -3.238 -3.809 4.115 1.00 97.69 99 ILE A CA 1
ATOM 789 C C . ILE A 1 99 ? -3.487 -3.425 5.585 1.00 97.69 99 ILE A C 1
ATOM 791 O O . ILE A 1 99 ? -2.638 -2.798 6.226 1.00 97.69 99 ILE A O 1
ATOM 795 N N . ILE A 1 100 ? -4.645 -3.800 6.141 1.00 97.94 100 ILE A N 1
ATOM 796 C CA . ILE A 1 100 ? -4.988 -3.551 7.548 1.00 97.94 100 ILE A CA 1
ATOM 797 C C . ILE A 1 100 ? -4.014 -4.292 8.473 1.00 97.94 100 ILE A C 1
ATOM 799 O O . ILE A 1 100 ? -3.536 -3.702 9.443 1.00 97.94 100 ILE A O 1
ATOM 803 N N . ALA A 1 101 ? -3.682 -5.551 8.177 1.00 96.75 101 ALA A N 1
ATOM 804 C CA . ALA A 1 101 ? -2.728 -6.333 8.956 1.00 96.75 101 ALA A CA 1
ATOM 805 C C . ALA A 1 101 ? -1.327 -5.703 8.936 1.00 96.75 101 ALA A C 1
ATOM 807 O O . ALA A 1 101 ? -0.716 -5.542 9.999 1.00 96.75 101 ALA A O 1
ATOM 808 N N . THR A 1 102 ? -0.851 -5.257 7.767 1.00 95.94 102 THR A N 1
ATOM 809 C CA . THR A 1 102 ? 0.405 -4.507 7.641 1.00 95.94 102 THR A CA 1
ATOM 810 C C . THR A 1 102 ? 0.376 -3.247 8.502 1.00 95.94 102 THR A C 1
ATOM 812 O O . THR A 1 102 ? 1.288 -3.006 9.289 1.00 95.94 102 THR A O 1
ATOM 815 N N . PHE A 1 103 ? -0.687 -2.447 8.415 1.00 96.31 103 PHE A N 1
ATOM 816 C CA . PHE A 1 103 ? -0.819 -1.226 9.206 1.00 96.31 103 PHE A CA 1
ATOM 817 C C . PHE A 1 103 ? -0.826 -1.502 10.718 1.00 96.31 103 PHE A C 1
ATOM 819 O O . PHE A 1 103 ? -0.134 -0.822 11.474 1.00 96.31 103 PHE A O 1
ATOM 826 N N . VAL A 1 104 ? -1.552 -2.530 11.166 1.00 96.06 104 VAL A N 1
ATOM 827 C CA . VAL A 1 104 ? -1.591 -2.950 12.577 1.00 96.06 104 VAL A CA 1
ATOM 828 C C . VAL A 1 104 ? -0.218 -3.405 13.068 1.00 96.06 104 VAL A C 1
ATOM 830 O O . VAL A 1 104 ? 0.140 -3.110 14.210 1.00 96.06 104 VAL A O 1
ATOM 833 N N . ARG A 1 105 ? 0.566 -4.093 12.228 1.00 94.44 105 ARG A N 1
ATOM 834 C CA . ARG A 1 105 ? 1.966 -4.422 12.530 1.00 94.44 105 ARG A CA 1
ATOM 835 C C . ARG A 1 105 ? 2.779 -3.144 12.738 1.00 94.44 105 ARG A C 1
ATOM 837 O O . ARG A 1 105 ? 3.394 -2.992 13.787 1.00 94.44 105 ARG A O 1
ATOM 844 N N . LEU A 1 106 ? 2.700 -2.196 11.804 1.00 92.88 106 LEU A N 1
ATOM 845 C CA . LEU A 1 106 ? 3.452 -0.938 11.871 1.00 92.88 106 LEU A CA 1
ATOM 846 C C . LEU A 1 106 ? 3.044 -0.032 13.046 1.00 92.88 106 LEU A C 1
ATOM 848 O O . LEU A 1 106 ? 3.874 0.718 13.554 1.00 92.88 106 LEU A O 1
ATOM 852 N N . LEU A 1 107 ? 1.796 -0.107 13.519 1.00 94.12 107 LEU A N 1
ATOM 853 C CA . LEU A 1 107 ? 1.352 0.615 14.719 1.00 94.12 107 LEU A CA 1
ATOM 854 C C . LEU A 1 107 ? 2.033 0.140 16.014 1.00 94.12 107 LEU A C 1
ATOM 856 O O . LEU A 1 107 ? 2.047 0.885 16.996 1.00 94.12 107 LEU A O 1
ATOM 860 N N . LYS A 1 108 ? 2.556 -1.091 16.039 1.00 93.56 108 LYS A N 1
ATOM 861 C CA . LYS A 1 108 ? 3.236 -1.676 17.206 1.00 93.56 108 LYS A CA 1
ATOM 862 C C . LYS A 1 108 ? 4.726 -1.345 17.255 1.00 93.56 108 LYS A C 1
ATOM 864 O O . LYS A 1 108 ? 5.376 -1.679 18.238 1.00 93.56 108 LYS A O 1
ATOM 869 N N . GLU A 1 109 ? 5.263 -0.709 16.220 1.00 91.62 109 GLU A N 1
ATOM 870 C CA . GLU A 1 109 ? 6.681 -0.379 16.142 1.00 91.62 109 GLU A CA 1
ATOM 871 C C . GLU A 1 109 ? 7.034 0.801 17.055 1.00 91.62 109 GLU A C 1
ATOM 873 O O . GLU A 1 109 ? 6.265 1.753 17.211 1.00 91.62 109 GLU A O 1
ATOM 878 N N . ALA A 1 110 ? 8.241 0.772 17.629 1.00 89.19 110 ALA A N 1
ATOM 879 C CA . ALA A 1 110 ? 8.764 1.883 18.430 1.00 89.19 110 ALA A CA 1
ATOM 880 C C . ALA A 1 110 ? 9.008 3.146 17.581 1.00 89.19 110 ALA A C 1
ATOM 882 O O . ALA A 1 110 ? 8.915 4.270 18.077 1.00 89.19 110 ALA A O 1
ATOM 883 N N . TYR A 1 111 ? 9.275 2.959 16.285 1.00 88.19 111 TYR A N 1
ATOM 884 C CA . TYR A 1 111 ? 9.492 4.025 15.316 1.00 88.19 111 TYR A CA 1
ATOM 885 C C . TYR A 1 111 ? 8.537 3.855 14.143 1.00 88.19 111 TYR A C 1
ATOM 887 O O . TYR A 1 111 ? 8.611 2.881 13.397 1.00 88.19 111 TYR A O 1
ATOM 895 N N . THR A 1 112 ? 7.647 4.825 13.952 1.00 85.81 112 THR A N 1
ATOM 896 C CA . THR A 1 112 ? 6.659 4.755 12.875 1.00 85.81 112 THR A CA 1
ATOM 897 C C . THR A 1 112 ? 7.294 5.085 11.538 1.00 85.81 112 THR A C 1
ATOM 899 O O . THR A 1 112 ? 7.880 6.168 11.401 1.00 85.81 112 THR A O 1
ATOM 902 N N . PRO A 1 113 ? 7.148 4.217 10.530 1.00 87.38 113 PRO A N 1
ATOM 903 C CA . PRO A 1 113 ? 7.660 4.517 9.212 1.00 87.38 113 PRO A CA 1
ATOM 904 C C . PRO A 1 113 ? 6.759 5.550 8.514 1.00 87.38 113 PRO A C 1
ATOM 906 O O . PRO A 1 113 ? 5.627 5.816 8.930 1.00 87.38 113 PRO A O 1
ATOM 909 N N . ARG A 1 114 ? 7.285 6.184 7.464 1.00 85.56 114 ARG A N 1
ATOM 910 C CA . ARG A 1 114 ? 6.663 7.351 6.813 1.00 85.56 114 ARG A CA 1
ATOM 911 C C . ARG A 1 114 ? 5.303 7.012 6.200 1.00 85.56 114 ARG A C 1
ATOM 913 O O . ARG A 1 114 ? 4.373 7.808 6.275 1.00 85.56 114 ARG A O 1
ATOM 920 N N . GLU A 1 115 ? 5.205 5.822 5.633 1.00 91.19 115 GLU A N 1
ATOM 921 C CA . GLU A 1 115 ? 4.039 5.279 4.950 1.00 91.19 115 GLU A CA 1
ATOM 922 C C . GLU A 1 115 ? 2.840 5.032 5.874 1.00 91.19 115 GLU A C 1
ATOM 924 O O . GLU A 1 115 ? 1.715 4.953 5.387 1.00 91.19 115 GLU A O 1
ATOM 929 N N . LEU A 1 116 ? 3.040 4.977 7.200 1.00 93.50 116 LEU A N 1
ATOM 930 C CA . LEU A 1 116 ? 1.970 4.696 8.163 1.00 93.50 116 LEU A CA 1
ATOM 931 C C . LEU A 1 116 ? 0.788 5.665 8.013 1.00 93.50 116 LEU A C 1
ATOM 933 O O . LEU A 1 116 ? -0.372 5.263 8.089 1.00 93.50 116 LEU A O 1
ATOM 937 N N . GLU A 1 117 ? 1.076 6.945 7.780 1.00 95.81 117 GLU A N 1
ATOM 938 C CA . GLU A 1 117 ? 0.041 7.963 7.605 1.00 95.81 117 GLU A CA 1
ATOM 939 C C . GLU A 1 117 ? -0.738 7.785 6.295 1.00 95.81 117 GLU A C 1
ATOM 941 O O . GLU A 1 117 ? -1.959 7.960 6.265 1.00 95.81 117 GLU A O 1
ATOM 946 N N . ASP A 1 118 ? -0.058 7.416 5.210 1.00 97.50 118 ASP A N 1
ATOM 947 C CA . ASP A 1 118 ? -0.714 7.158 3.928 1.00 97.50 118 ASP A CA 1
ATOM 948 C C . ASP A 1 118 ? -1.560 5.880 3.990 1.00 97.50 118 ASP A C 1
ATOM 950 O O . ASP A 1 118 ? -2.674 5.857 3.462 1.00 97.50 118 ASP A O 1
ATOM 954 N N . TYR A 1 119 ? -1.097 4.862 4.721 1.00 97.25 119 TYR A N 1
ATOM 955 C CA . TYR A 1 119 ? -1.858 3.638 4.976 1.00 97.25 119 TYR A CA 1
ATOM 956 C C . TYR A 1 119 ? -3.107 3.928 5.808 1.00 97.25 119 TYR A C 1
ATOM 958 O O . TYR A 1 119 ? -4.190 3.478 5.446 1.00 97.25 119 TYR A O 1
ATOM 966 N N . ALA A 1 120 ? -3.009 4.748 6.859 1.00 97.56 120 ALA A N 1
ATOM 967 C CA . ALA A 1 120 ? -4.178 5.164 7.635 1.00 97.56 120 ALA A CA 1
ATOM 968 C C . ALA A 1 120 ? -5.214 5.884 6.752 1.00 97.56 120 ALA A C 1
ATOM 970 O O . ALA A 1 120 ? -6.411 5.604 6.813 1.00 97.56 120 ALA A O 1
ATOM 971 N N . LYS A 1 121 ? -4.766 6.788 5.872 1.00 97.88 121 LYS A N 1
ATOM 972 C CA . LYS A 1 121 ? -5.646 7.504 4.931 1.00 97.88 121 LYS A CA 1
ATOM 973 C C . LYS A 1 121 ? -6.291 6.580 3.893 1.00 97.88 121 LYS A C 1
ATOM 975 O O . LYS A 1 121 ? -7.410 6.863 3.462 1.00 97.88 121 LYS A O 1
ATOM 980 N N . LEU A 1 122 ? -5.593 5.526 3.470 1.00 98.25 122 LEU A N 1
ATOM 981 C CA . LEU A 1 122 ? -6.136 4.474 2.610 1.00 98.25 122 LEU A CA 1
ATOM 982 C C . LEU A 1 122 ? -7.181 3.642 3.367 1.00 98.25 122 LEU A C 1
ATOM 984 O O . LEU A 1 122 ? -8.317 3.553 2.914 1.00 98.25 122 LEU A O 1
ATOM 988 N N . ILE A 1 123 ? -6.847 3.137 4.556 1.00 98.19 123 ILE A N 1
ATOM 989 C CA . ILE A 1 123 ? -7.734 2.308 5.388 1.00 98.19 123 ILE A CA 1
ATOM 990 C C . ILE A 1 123 ? -9.018 3.048 5.767 1.00 98.19 123 ILE A C 1
ATOM 992 O O . ILE A 1 123 ? -10.087 2.448 5.778 1.00 98.19 123 ILE A O 1
ATOM 996 N N . LYS A 1 124 ? -8.963 4.370 5.980 1.00 97.88 124 LYS A N 1
ATOM 997 C CA . LYS A 1 124 ? -10.159 5.197 6.234 1.00 97.88 124 LYS A CA 1
ATOM 998 C C . LYS A 1 124 ? -11.189 5.150 5.089 1.00 97.88 124 LYS A C 1
ATOM 1000 O O . LYS A 1 124 ? -12.326 5.572 5.281 1.00 97.88 124 LYS A O 1
ATOM 1005 N N . LYS A 1 125 ? -10.812 4.691 3.888 1.00 97.94 125 LYS A N 1
ATOM 1006 C CA . LYS A 1 125 ? -11.734 4.474 2.759 1.00 97.94 125 LYS A CA 1
ATOM 1007 C C . LYS A 1 125 ? -12.408 3.103 2.772 1.00 97.94 125 LYS A C 1
ATOM 1009 O O . LYS A 1 125 ? -13.367 2.919 2.030 1.00 97.94 125 LYS A O 1
ATOM 1014 N N . PHE A 1 126 ? -11.929 2.168 3.583 1.00 97.94 126 PHE A N 1
ATOM 1015 C CA . PHE A 1 126 ? -12.528 0.847 3.732 1.00 97.94 126 PHE A CA 1
ATOM 1016 C C . PHE A 1 126 ? -13.705 0.899 4.724 1.00 97.94 126 PHE A C 1
ATOM 1018 O O . PHE A 1 126 ? -13.803 1.839 5.522 1.00 97.94 126 PHE A O 1
ATOM 1025 N N . PRO A 1 127 ? -14.619 -0.087 4.707 1.00 97.69 127 PRO A N 1
ATOM 1026 C CA . PRO A 1 127 ? -15.680 -0.189 5.700 1.00 97.69 127 PRO A CA 1
ATOM 1027 C C . PRO A 1 127 ? -15.127 -0.221 7.130 1.00 97.69 127 PRO A C 1
ATOM 1029 O O . PRO A 1 127 ? -14.289 -1.053 7.471 1.00 97.69 127 PRO A O 1
ATOM 1032 N N . LYS A 1 128 ? -15.638 0.659 8.004 1.00 97.06 128 LYS A N 1
ATOM 1033 C CA . LYS A 1 128 ? -15.156 0.804 9.395 1.00 97.06 128 LYS A CA 1
ATOM 1034 C C . LYS A 1 128 ? -15.197 -0.509 10.187 1.00 97.06 128 LYS A C 1
ATOM 1036 O O . LYS A 1 128 ? -14.342 -0.727 11.041 1.00 97.06 128 LYS A O 1
ATOM 1041 N N . ALA A 1 129 ? -16.158 -1.385 9.888 1.00 97.19 129 ALA A N 1
ATOM 1042 C CA . ALA A 1 129 ? -16.292 -2.702 10.512 1.00 97.19 129 ALA A CA 1
ATOM 1043 C C . ALA A 1 129 ? -15.096 -3.639 10.246 1.00 97.19 129 ALA A C 1
ATOM 1045 O O . ALA A 1 129 ? -14.840 -4.521 11.058 1.00 97.19 129 ALA A O 1
ATOM 1046 N N . GLU A 1 130 ? -14.348 -3.436 9.157 1.00 97.50 130 GLU A N 1
ATOM 1047 C CA . GLU A 1 130 ? -13.217 -4.298 8.781 1.00 97.50 130 GLU A CA 1
ATOM 1048 C C . GLU A 1 130 ? -11.956 -4.015 9.611 1.00 97.50 130 GLU A C 1
ATOM 1050 O O . GLU A 1 130 ? -11.132 -4.908 9.790 1.00 97.50 130 GLU A O 1
ATOM 1055 N N . TYR A 1 131 ? -11.789 -2.796 10.142 1.00 97.50 131 TYR A N 1
ATOM 1056 C CA . TYR A 1 131 ? -10.543 -2.399 10.812 1.00 97.50 131 TYR A CA 1
ATOM 1057 C C . TYR A 1 131 ? -10.710 -1.890 12.249 1.00 97.50 131 TYR A C 1
ATOM 1059 O O . TYR A 1 131 ? -9.747 -1.940 13.013 1.00 97.50 13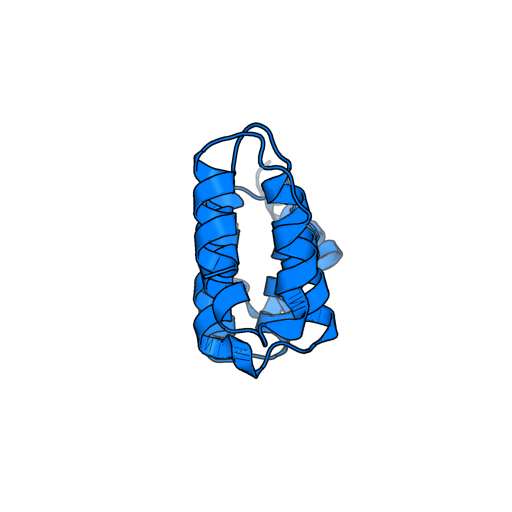1 TYR A O 1
ATOM 1067 N N . SER A 1 132 ? -11.881 -1.378 12.646 1.00 96.00 132 SER A N 1
ATOM 1068 C CA . SER A 1 132 ? -12.020 -0.605 13.893 1.00 96.00 132 SER A CA 1
ATOM 1069 C C . SER A 1 132 ? -11.625 -1.389 15.148 1.00 96.00 132 SER A C 1
ATOM 1071 O O . SER A 1 132 ? -10.857 -0.876 15.960 1.00 96.00 132 SER A O 1
ATOM 1073 N N . GLY A 1 133 ? -12.081 -2.639 15.281 1.00 96.12 133 GLY A N 1
ATOM 1074 C CA . GLY A 1 133 ? -11.745 -3.503 16.418 1.00 96.12 133 GLY A CA 1
ATOM 1075 C C . GLY A 1 133 ? -10.261 -3.871 16.468 1.00 96.12 133 GLY A C 1
ATOM 1076 O O . GLY A 1 133 ? -9.634 -3.789 17.524 1.00 96.12 133 GLY A O 1
ATOM 1077 N N . LEU A 1 134 ? -9.674 -4.201 15.312 1.00 96.25 134 LEU A N 1
ATOM 1078 C CA . LEU A 1 134 ? -8.250 -4.524 15.198 1.00 96.25 134 LEU A CA 1
ATOM 1079 C C . LEU A 1 134 ? -7.388 -3.324 15.594 1.00 96.25 134 LEU A C 1
ATOM 1081 O O . LEU A 1 134 ? -6.510 -3.452 16.443 1.00 96.25 134 LEU A O 1
ATOM 1085 N N . VAL A 1 135 ? -7.682 -2.148 15.038 1.00 96.44 135 VAL A N 1
ATOM 1086 C CA . VAL A 1 135 ? -6.943 -0.910 15.311 1.00 96.44 135 VAL A CA 1
ATOM 1087 C C . VAL A 1 135 ? -7.103 -0.472 16.767 1.00 96.44 135 VAL A C 1
ATOM 1089 O O . VAL A 1 135 ? -6.107 -0.120 17.393 1.00 96.44 135 VAL A O 1
ATOM 1092 N N . ALA A 1 136 ? -8.308 -0.541 17.341 1.00 96.06 136 ALA A N 1
ATOM 1093 C CA . ALA A 1 136 ? -8.557 -0.170 18.738 1.00 96.06 136 ALA A CA 1
ATOM 1094 C C . ALA A 1 136 ? -7.834 -1.081 19.747 1.00 96.06 136 ALA A C 1
ATOM 1096 O O . ALA A 1 136 ? -7.490 -0.638 20.839 1.00 96.06 136 ALA A O 1
ATOM 1097 N N . SER A 1 137 ? -7.568 -2.340 19.384 1.00 95.69 137 SER A N 1
ATOM 1098 C CA . SER A 1 137 ? -6.866 -3.292 20.257 1.00 95.69 137 SER A CA 1
ATOM 1099 C C . SER A 1 137 ? -5.359 -3.034 20.395 1.00 95.69 137 SER A C 1
ATOM 1101 O O . SER A 1 137 ? -4.714 -3.576 21.296 1.00 95.69 137 SER A O 1
ATOM 1103 N N . VAL A 1 138 ? -4.773 -2.225 19.504 1.00 95.81 138 VAL A N 1
ATOM 1104 C CA . VAL A 1 138 ? -3.332 -1.953 19.514 1.00 95.81 138 VAL A CA 1
ATOM 1105 C C . VAL A 1 138 ? -2.978 -0.996 20.653 1.00 95.81 138 VAL A C 1
ATOM 1107 O O . VAL A 1 138 ? -3.716 -0.060 20.944 1.00 95.81 138 VAL A O 1
ATOM 1110 N N . LYS A 1 139 ? -1.817 -1.202 21.282 1.00 95.06 139 LYS A N 1
ATOM 1111 C CA . LYS A 1 139 ? -1.200 -0.245 22.212 1.00 95.06 139 LYS A CA 1
ATOM 1112 C C . LYS A 1 139 ? -0.011 0.426 21.512 1.00 95.06 139 LYS A C 1
ATOM 1114 O O . LYS A 1 139 ? 1.047 -0.197 21.440 1.00 95.06 139 LYS A O 1
ATOM 1119 N N . PRO A 1 140 ? -0.173 1.641 20.957 1.00 93.44 140 PRO A N 1
ATOM 1120 C CA . PRO A 1 140 ? 0.901 2.332 20.251 1.00 93.44 140 PRO A CA 1
ATOM 1121 C C . PRO A 1 140 ? 2.083 2.642 21.168 1.00 93.44 140 PRO A C 1
ATOM 1123 O O . PRO A 1 140 ? 1.889 3.115 22.290 1.00 93.44 140 PRO A O 1
ATOM 1126 N N . LEU A 1 141 ? 3.303 2.428 20.672 1.00 92.12 141 LEU A N 1
ATOM 1127 C CA . LEU A 1 141 ? 4.534 2.691 21.427 1.00 92.12 141 LEU A CA 1
ATOM 1128 C C . LEU A 1 141 ? 5.050 4.130 21.281 1.00 92.12 141 LEU A C 1
ATOM 1130 O O . LEU A 1 141 ? 5.943 4.534 22.021 1.00 92.12 141 LEU A O 1
ATOM 1134 N N . CYS A 1 142 ? 4.491 4.920 20.359 1.00 93.25 142 CYS A N 1
ATOM 1135 C CA . CYS A 1 142 ? 4.870 6.319 20.167 1.00 93.25 142 CYS A CA 1
ATOM 1136 C C . CYS A 1 142 ? 3.677 7.209 19.782 1.00 93.25 142 CYS A C 1
ATOM 1138 O O . CYS A 1 142 ? 2.620 6.734 19.351 1.00 93.25 142 CYS A O 1
ATOM 1140 N N . ASP A 1 143 ? 3.860 8.524 19.908 1.00 93.19 143 ASP A N 1
ATOM 1141 C CA . ASP A 1 143 ? 2.790 9.513 19.726 1.00 93.19 143 ASP A CA 1
ATOM 1142 C C . ASP A 1 143 ? 2.249 9.557 18.295 1.00 93.19 143 ASP A C 1
ATOM 1144 O O . ASP A 1 143 ? 1.046 9.728 18.084 1.00 93.19 143 ASP A O 1
ATOM 1148 N N . LYS A 1 144 ? 3.110 9.339 17.292 1.00 92.06 144 LYS A N 1
ATOM 1149 C CA . LYS A 1 144 ? 2.673 9.302 15.891 1.00 92.06 144 LYS A CA 1
ATOM 1150 C C . LYS A 1 144 ? 1.749 8.112 15.634 1.00 92.06 144 LYS A C 1
ATOM 1152 O O . LYS A 1 144 ? 0.711 8.289 15.001 1.00 92.06 144 LYS A O 1
ATOM 1157 N N . ALA A 1 145 ? 2.080 6.928 16.155 1.00 93.88 145 ALA A N 1
ATOM 1158 C CA . ALA A 1 145 ? 1.225 5.749 16.038 1.00 93.88 145 ALA A CA 1
ATOM 1159 C C . ALA A 1 145 ? -0.109 5.959 16.773 1.00 93.88 145 ALA A C 1
ATOM 1161 O O . ALA A 1 145 ? -1.160 5.631 16.224 1.00 93.88 145 ALA A O 1
ATOM 1162 N N . ARG A 1 146 ? -0.089 6.595 17.955 1.00 95.38 146 ARG A N 1
ATOM 1163 C CA . ARG A 1 146 ? -1.309 6.971 18.692 1.00 95.38 146 ARG A CA 1
ATOM 1164 C C . ARG A 1 146 ? -2.202 7.915 17.888 1.00 95.38 146 ARG A C 1
ATOM 1166 O O . ARG A 1 146 ? -3.380 7.630 17.707 1.00 95.38 146 ARG A O 1
ATOM 1173 N N . THR A 1 147 ? -1.617 8.951 17.293 1.00 95.56 147 THR A N 1
ATOM 1174 C CA . THR A 1 147 ? -2.340 9.891 16.419 1.00 95.56 147 THR A CA 1
ATOM 1175 C C . THR A 1 147 ? -3.008 9.167 15.241 1.00 95.56 147 THR A C 1
ATOM 1177 O O . THR A 1 147 ? -4.144 9.466 14.878 1.00 95.56 147 THR A O 1
ATOM 1180 N N . MET A 1 148 ? -2.321 8.199 14.620 1.00 96.06 148 MET A N 1
ATOM 1181 C CA . MET A 1 148 ? -2.881 7.436 13.493 1.00 96.06 148 MET A CA 1
ATOM 1182 C C . MET A 1 148 ? -3.971 6.452 13.924 1.00 96.06 148 MET A C 1
ATOM 1184 O O . MET A 1 148 ? -4.945 6.266 13.193 1.00 96.06 148 MET A O 1
ATOM 1188 N N . GLN A 1 149 ? -3.842 5.854 15.109 1.00 96.38 149 GLN A N 1
ATOM 1189 C CA . GLN A 1 149 ? -4.897 5.044 15.710 1.00 96.38 149 GLN A CA 1
ATOM 1190 C C . GLN A 1 149 ? -6.163 5.889 15.938 1.00 96.38 149 GLN A C 1
ATOM 1192 O O . GLN A 1 149 ? -7.233 5.522 15.452 1.00 96.38 149 GLN A O 1
ATOM 1197 N N . GLU A 1 150 ? -6.032 7.047 16.592 1.00 96.25 150 GLU A N 1
ATOM 1198 C CA . GLU A 1 150 ? -7.121 8.000 16.866 1.00 96.25 150 GLU A CA 1
ATOM 1199 C C . GLU A 1 150 ? -7.807 8.494 15.584 1.00 96.25 150 GLU A C 1
ATOM 1201 O O . GLU A 1 150 ? -9.039 8.530 15.484 1.00 96.25 150 GLU A O 1
ATOM 1206 N N . TYR A 1 151 ? -7.015 8.800 14.554 1.00 96.25 151 TYR A N 1
ATOM 1207 C CA . TYR A 1 151 ? -7.523 9.190 13.240 1.00 96.25 151 TYR A CA 1
ATOM 1208 C C . TYR A 1 151 ? -8.436 8.126 12.612 1.00 96.25 151 TYR A C 1
ATOM 1210 O O . TYR A 1 151 ? -9.408 8.465 11.936 1.00 96.25 151 TYR A O 1
ATOM 1218 N N . LEU A 1 152 ? -8.159 6.836 12.816 1.00 95.50 152 LEU A N 1
ATOM 1219 C CA . LEU A 1 152 ? -8.965 5.759 12.239 1.00 95.50 152 LEU A CA 1
ATOM 1220 C C . LEU A 1 152 ? -10.225 5.456 13.051 1.00 95.50 152 LEU A C 1
ATOM 1222 O O . LEU A 1 152 ? -11.270 5.191 12.441 1.00 95.50 152 LEU A O 1
ATOM 1226 N N . ILE A 1 153 ? -10.136 5.508 14.383 1.00 93.62 153 ILE A N 1
ATOM 1227 C CA . ILE A 1 153 ? -11.244 5.164 15.287 1.00 93.62 153 ILE A CA 1
ATOM 1228 C C . ILE A 1 153 ? -12.273 6.289 15.448 1.00 93.62 153 ILE A C 1
ATOM 1230 O O . ILE A 1 153 ? -13.445 5.975 15.682 1.00 93.62 153 ILE A O 1
ATOM 1234 N N . SER A 1 154 ? -11.876 7.553 15.252 1.00 89.56 154 SER A N 1
ATOM 1235 C CA . SER A 1 154 ? -12.816 8.685 15.136 1.00 89.56 154 SER A CA 1
ATOM 1236 C C . SER A 1 154 ? -13.838 8.466 14.018 1.00 89.56 154 SER A C 1
ATOM 1238 O O . SER A 1 154 ? -15.029 8.744 14.240 1.00 89.56 154 SER A O 1
#

Secondary structure (DSSP, 8-state):
--HHHHHHHHHHHHHHH-GGGGGGS-SS---SHHHHHHHHHHHHHHHHHHT-HHHHHHHHHHHHH--TTSTTHHHHHHHHHHHHHHTGGGS-HHHHHHHHHHHHHHHTSSS--TTHHHHHHHHTTS-HHHHHHHHHT---SSHHHHHHHHHHH-